Protein AF-A0A522ECN1-F1 (afdb_monomer_lite)

Sequence (59 aa):
MDVAITRMSSKGQIVIPAEMREGINEGDKLVIIKNDHQLIMKKASDFDKNLKDDIEFAR

Radius of gyration: 12.96 Å; chains: 1; bounding box: 24×24×32 Å

pLDDT: mean 84.51, std 12.26, range [56.56, 95.94]

Structure (mmCIF, N/CA/C/O backbone):
data_AF-A0A522ECN1-F1
#
_entry.id   AF-A0A522ECN1-F1
#
loop_
_atom_site.group_PDB
_atom_site.id
_atom_site.type_symbol
_atom_site.label_atom_id
_atom_site.label_alt_id
_atom_site.label_comp_id
_atom_site.label_asym_id
_atom_site.label_entity_id
_atom_site.label_seq_id
_atom_site.pdbx_PDB_ins_code
_atom_site.Cartn_x
_atom_site.Cartn_y
_atom_site.Cartn_z
_atom_site.occupancy
_atom_site.B_iso_or_equiv
_atom_site.auth_seq_id
_atom_site.auth_comp_id
_atom_site.auth_asym_id
_atom_site.auth_atom_id
_atom_site.pdbx_PDB_model_num
ATOM 1 N N . MET A 1 1 ? -12.221 -13.334 -3.340 1.00 71.44 1 MET A N 1
ATOM 2 C CA . MET A 1 1 ? -12.234 -11.881 -3.608 1.00 71.44 1 MET A CA 1
ATOM 3 C C . MET A 1 1 ? -12.693 -11.251 -2.323 1.00 71.44 1 MET A C 1
ATOM 5 O O . MET A 1 1 ? -13.872 -11.342 -2.008 1.00 71.44 1 MET A O 1
ATOM 9 N N . ASP A 1 2 ? -11.748 -10.699 -1.579 1.00 84.81 2 ASP A N 1
ATOM 10 C CA . ASP A 1 2 ? -11.974 -10.190 -0.233 1.00 84.81 2 ASP A CA 1
ATOM 11 C C . ASP A 1 2 ? -11.907 -8.666 -0.277 1.00 84.81 2 ASP A C 1
ATOM 13 O O . ASP A 1 2 ? -11.030 -8.091 -0.924 1.00 84.81 2 ASP A O 1
ATOM 17 N N . VAL A 1 3 ? -12.878 -8.007 0.353 1.00 90.94 3 VAL A N 1
ATOM 18 C CA . VAL A 1 3 ? -13.010 -6.548 0.350 1.00 90.9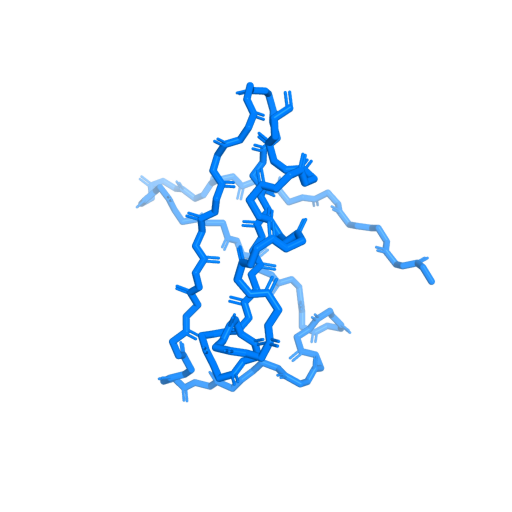4 3 VAL A CA 1
ATOM 19 C C . VAL A 1 3 ? -13.170 -6.086 1.788 1.00 90.94 3 VAL A C 1
ATOM 21 O O . VAL A 1 3 ? -14.070 -6.538 2.491 1.00 90.94 3 VAL A O 1
ATOM 24 N N . ALA A 1 4 ? -12.322 -5.153 2.209 1.00 93.25 4 ALA A N 1
ATOM 25 C CA . ALA A 1 4 ? -12.397 -4.528 3.519 1.00 93.25 4 ALA A CA 1
ATOM 26 C C . ALA A 1 4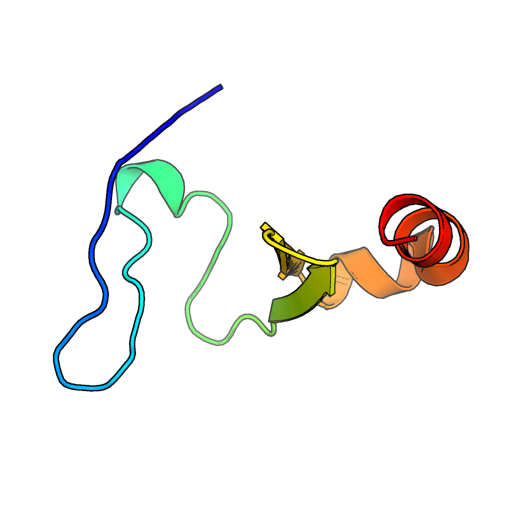 ? -12.323 -3.006 3.383 1.00 93.25 4 ALA A C 1
ATOM 28 O O . ALA A 1 4 ? -11.578 -2.471 2.560 1.00 93.25 4 ALA A O 1
ATOM 29 N N . ILE A 1 5 ? -13.081 -2.303 4.222 1.00 93.62 5 ILE A N 1
ATOM 30 C CA . ILE A 1 5 ? -12.996 -0.848 4.349 1.00 93.62 5 ILE A CA 1
ATOM 31 C C . ILE A 1 5 ? -12.054 -0.547 5.511 1.00 93.62 5 ILE A C 1
ATOM 33 O O . ILE A 1 5 ? -12.286 -0.968 6.642 1.00 93.62 5 ILE A O 1
ATOM 37 N N . THR A 1 6 ? -10.995 0.205 5.235 1.00 93.62 6 THR A N 1
ATOM 38 C CA . THR A 1 6 ? -10.033 0.675 6.237 1.00 93.62 6 THR A CA 1
ATOM 39 C C . THR A 1 6 ? -9.948 2.197 6.195 1.00 93.62 6 THR A C 1
ATOM 41 O O . THR A 1 6 ? -10.454 2.840 5.274 1.00 93.62 6 THR A O 1
ATOM 44 N N . ARG A 1 7 ? -9.320 2.796 7.204 1.00 93.62 7 ARG A N 1
ATOM 45 C CA . ARG A 1 7 ? -9.119 4.247 7.289 1.00 93.62 7 ARG A CA 1
ATOM 46 C C . ARG A 1 7 ? -7.639 4.565 7.396 1.00 93.62 7 ARG A C 1
ATOM 48 O O . ARG A 1 7 ? -6.864 3.787 7.949 1.00 93.62 7 ARG A O 1
ATOM 55 N N . MET A 1 8 ? -7.269 5.747 6.927 1.00 94.75 8 MET A N 1
ATOM 56 C CA . MET A 1 8 ? -5.938 6.284 7.162 1.00 94.75 8 MET A CA 1
ATOM 57 C C . MET A 1 8 ? -5.767 6.596 8.653 1.00 94.75 8 MET A C 1
ATOM 59 O O . MET A 1 8 ? -6.636 7.208 9.280 1.00 94.75 8 MET A O 1
ATOM 63 N N . SER A 1 9 ? -4.661 6.149 9.241 1.00 93.94 9 SER A N 1
ATOM 64 C CA . SER A 1 9 ? -4.292 6.514 10.605 1.00 93.94 9 SER A CA 1
ATOM 65 C C . SER A 1 9 ? -3.846 7.978 10.665 1.00 93.94 9 SER A C 1
ATOM 67 O O . SER A 1 9 ? -3.492 8.579 9.652 1.00 93.94 9 SER A O 1
ATOM 69 N N . SER A 1 10 ? -3.778 8.555 11.867 1.00 93.31 10 SER A N 1
ATOM 70 C CA . SER A 1 10 ? -3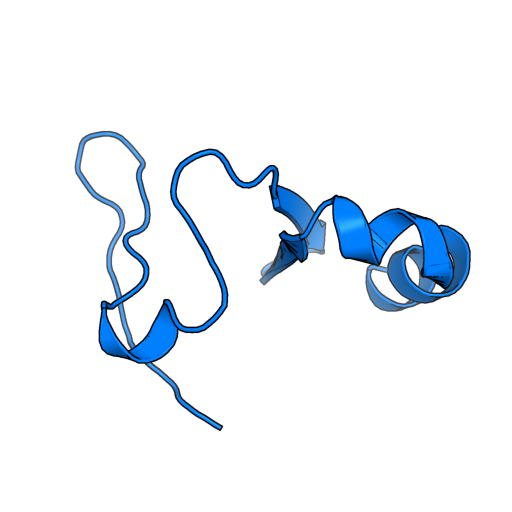.257 9.917 12.068 1.00 93.31 10 SER A CA 1
ATOM 71 C C . SER A 1 10 ? -1.801 10.093 11.620 1.00 93.31 10 SER A C 1
ATOM 73 O O . SER A 1 10 ? -1.355 11.215 11.407 1.00 93.31 10 SER A O 1
ATOM 75 N N . LYS A 1 11 ? -1.062 8.990 11.456 1.00 95.94 11 LYS A N 1
ATOM 76 C CA . LYS A 1 11 ? 0.315 8.973 10.948 1.00 95.94 11 LYS A CA 1
ATOM 77 C C . LYS A 1 11 ? 0.385 8.809 9.424 1.00 95.94 11 LYS A C 1
ATOM 79 O O . LYS A 1 11 ? 1.468 8.580 8.897 1.00 95.94 11 LYS A O 1
ATOM 84 N N . GLY A 1 12 ? -0.750 8.861 8.724 1.00 93.62 12 GLY A N 1
ATOM 85 C CA . GLY A 1 12 ? -0.818 8.677 7.272 1.00 93.62 12 GLY A CA 1
ATOM 86 C C . GLY A 1 12 ? -0.674 7.222 6.814 1.00 93.62 12 GLY A C 1
ATOM 87 O O . GLY A 1 12 ? -0.411 6.976 5.642 1.00 93.62 12 GLY A O 1
ATOM 88 N N . GLN A 1 13 ? -0.820 6.245 7.715 1.00 94.31 13 GLN A N 1
ATOM 89 C CA . GLN A 1 13 ? -0.650 4.824 7.390 1.00 94.31 13 GLN A CA 1
ATOM 90 C C . GLN A 1 13 ? -2.000 4.172 7.089 1.00 94.31 13 GLN A C 1
ATOM 92 O O . GLN A 1 13 ? -2.980 4.428 7.791 1.00 94.31 13 GLN A O 1
ATOM 97 N N . ILE A 1 14 ? -2.042 3.290 6.093 1.00 93.38 14 ILE A N 1
ATOM 98 C CA . ILE A 1 14 ? -3.201 2.438 5.808 1.00 93.38 14 ILE A CA 1
ATOM 99 C C . ILE A 1 14 ? -2.899 1.038 6.339 1.00 93.38 14 ILE A C 1
ATOM 101 O O . ILE A 1 14 ? -1.848 0.470 6.047 1.00 93.38 14 ILE A O 1
ATOM 105 N N . VAL A 1 15 ? -3.810 0.491 7.143 1.00 92.44 15 VAL A N 1
ATOM 106 C CA . VAL A 1 15 ? -3.649 -0.840 7.738 1.00 92.44 15 VAL A CA 1
ATOM 107 C C . VAL A 1 15 ? -4.314 -1.876 6.842 1.00 92.44 15 VAL A C 1
ATOM 109 O O . VAL A 1 15 ? -5.514 -1.778 6.583 1.00 92.44 15 VAL A O 1
ATOM 112 N N . ILE A 1 16 ? -3.535 -2.874 6.421 1.00 92.50 16 ILE A N 1
ATOM 113 C CA . ILE A 1 16 ? -4.040 -4.093 5.781 1.00 92.50 16 ILE A CA 1
ATOM 114 C C . ILE A 1 16 ? -4.554 -5.023 6.894 1.00 92.50 16 ILE A C 1
ATOM 116 O O . ILE A 1 16 ? -3.762 -5.358 7.792 1.00 92.50 16 ILE A O 1
ATOM 120 N N . PRO A 1 17 ? -5.843 -5.417 6.877 1.00 92.62 17 PRO A N 1
ATOM 121 C CA . PRO A 1 17 ? -6.412 -6.349 7.848 1.00 92.62 17 PRO A CA 1
ATOM 122 C C . PRO A 1 17 ? -5.639 -7.669 7.915 1.00 92.62 17 PRO A C 1
ATOM 124 O O . PRO A 1 17 ? -4.983 -8.063 6.951 1.00 92.62 17 PRO A O 1
ATOM 127 N N . ALA A 1 18 ? -5.675 -8.338 9.067 1.00 91.25 18 ALA A N 1
ATOM 128 C CA . ALA A 1 18 ? -4.845 -9.518 9.311 1.00 91.25 18 ALA A CA 1
ATOM 129 C C . ALA A 1 18 ? -5.193 -10.670 8.355 1.00 91.25 18 ALA A C 1
ATOM 131 O O . ALA A 1 18 ? -4.299 -11.320 7.821 1.00 91.25 18 ALA A O 1
ATOM 132 N N . GLU A 1 19 ? -6.480 -10.853 8.088 1.00 90.44 19 GLU A N 1
ATOM 133 C CA . GLU A 1 19 ? -7.045 -11.832 7.165 1.00 90.44 19 GLU A CA 1
ATOM 134 C C . GLU A 1 19 ? -6.639 -11.598 5.701 1.00 90.44 19 GLU A C 1
ATOM 136 O O . GLU A 1 19 ? -6.583 -12.545 4.928 1.00 90.44 19 GLU A O 1
ATOM 141 N N . MET A 1 20 ? -6.290 -10.360 5.328 1.00 92.19 20 MET A N 1
ATOM 142 C CA . MET A 1 20 ? -5.832 -10.000 3.976 1.00 92.19 20 MET A CA 1
ATOM 143 C C . MET A 1 20 ? -4.303 -9.930 3.863 1.00 92.19 20 MET A C 1
ATOM 145 O O . MET A 1 20 ? -3.774 -9.563 2.816 1.00 92.19 20 MET A O 1
ATOM 149 N N . ARG A 1 21 ? -3.578 -10.223 4.950 1.00 91.06 21 ARG A N 1
ATOM 150 C CA . ARG A 1 21 ? -2.111 -10.154 4.996 1.00 91.06 21 ARG A CA 1
ATOM 151 C C . ARG A 1 21 ? -1.447 -11.442 4.507 1.00 91.06 21 ARG A C 1
ATOM 153 O O . ARG A 1 21 ? -0.222 -11.516 4.492 1.00 91.06 21 ARG A O 1
ATOM 160 N N . GLU A 1 22 ? -2.222 -12.457 4.127 1.00 90.12 22 GLU A N 1
ATOM 161 C CA . GLU A 1 22 ? -1.668 -13.709 3.618 1.00 90.12 22 GLU A CA 1
ATOM 162 C C . GLU A 1 22 ? -0.693 -13.436 2.467 1.00 90.12 22 GLU A C 1
ATOM 164 O O . GLU A 1 22 ? -0.986 -12.717 1.512 1.00 90.12 22 GLU A O 1
ATOM 169 N N . GLY A 1 23 ? 0.519 -13.969 2.605 1.00 87.88 23 GLY A N 1
ATOM 170 C CA . GLY A 1 23 ? 1.570 -13.766 1.627 1.00 87.88 23 GLY A CA 1
ATOM 171 C C . GLY A 1 23 ? 2.238 -12.392 1.665 1.00 87.88 23 GLY A C 1
ATOM 172 O O . GLY A 1 23 ? 3.038 -12.170 0.772 1.00 87.88 23 GLY A O 1
ATOM 173 N N . ILE A 1 24 ? 2.003 -11.504 2.643 1.00 90.88 24 ILE A N 1
ATOM 174 C CA . ILE A 1 24 ? 2.782 -10.267 2.879 1.00 90.88 24 ILE A CA 1
ATOM 175 C C . ILE A 1 24 ? 3.458 -10.354 4.252 1.00 90.88 24 ILE A C 1
ATOM 177 O O . ILE A 1 24 ? 2.793 -10.359 5.287 1.00 90.88 24 ILE A O 1
ATOM 181 N N . ASN A 1 25 ? 4.786 -10.378 4.266 1.00 90.69 25 ASN A N 1
ATOM 182 C CA . ASN A 1 25 ? 5.583 -10.532 5.477 1.00 90.69 25 ASN A CA 1
ATOM 183 C C . ASN A 1 25 ? 6.236 -9.216 5.907 1.00 90.69 25 ASN A C 1
ATOM 185 O O . ASN A 1 25 ? 6.417 -8.285 5.120 1.00 90.69 25 ASN A O 1
ATOM 189 N N . GLU A 1 26 ? 6.621 -9.146 7.179 1.00 89.75 26 GLU A N 1
ATOM 190 C CA . GLU A 1 26 ? 7.422 -8.036 7.684 1.00 89.75 26 GLU A CA 1
ATOM 191 C C . GLU A 1 26 ? 8.750 -7.933 6.917 1.00 89.75 26 GLU A C 1
ATOM 193 O O . GLU A 1 26 ? 9.430 -8.931 6.685 1.00 89.75 26 GLU A O 1
ATOM 198 N N . GLY A 1 27 ? 9.106 -6.716 6.500 1.00 89.62 27 GLY A N 1
ATOM 199 C CA . GLY A 1 27 ? 10.300 -6.454 5.694 1.00 89.62 27 GLY A CA 1
ATOM 200 C C . GLY A 1 27 ? 10.116 -6.629 4.182 1.00 89.62 27 GLY A C 1
ATOM 201 O O . GLY A 1 27 ? 11.017 -6.245 3.430 1.00 89.62 27 GLY A O 1
ATOM 202 N N . ASP A 1 28 ? 8.967 -7.134 3.714 1.00 91.44 28 ASP A N 1
ATOM 203 C CA . ASP A 1 28 ? 8.686 -7.222 2.280 1.00 91.44 28 ASP A CA 1
ATOM 204 C C . ASP A 1 28 ? 8.693 -5.828 1.636 1.00 91.44 28 ASP A C 1
ATOM 206 O O . ASP A 1 28 ? 8.042 -4.884 2.092 1.00 91.44 28 ASP A O 1
ATOM 210 N N . LYS A 1 29 ? 9.416 -5.703 0.521 1.00 91.25 29 LYS A N 1
ATOM 211 C CA . LYS A 1 29 ? 9.381 -4.496 -0.306 1.00 91.25 29 LYS A CA 1
ATOM 212 C C . LYS A 1 29 ? 8.134 -4.524 -1.180 1.00 91.25 29 LYS A C 1
ATOM 214 O O . LYS A 1 29 ? 7.927 -5.466 -1.946 1.00 91.25 29 LYS A O 1
ATOM 219 N N . LEU A 1 30 ? 7.341 -3.462 -1.103 1.00 91.88 30 LEU A N 1
ATOM 220 C CA . LEU A 1 30 ? 6.154 -3.266 -1.927 1.00 91.88 30 LEU A CA 1
ATOM 221 C C . LEU A 1 30 ? 6.391 -2.128 -2.920 1.00 91.88 30 LEU A C 1
ATOM 223 O O . LEU A 1 30 ? 6.974 -1.099 -2.579 1.00 91.88 30 LEU A O 1
ATOM 227 N N . VAL A 1 31 ? 5.916 -2.317 -4.145 1.00 91.00 31 VAL A N 1
ATOM 228 C CA . VAL A 1 31 ? 5.800 -1.269 -5.157 1.00 91.00 31 VAL A CA 1
ATOM 229 C C . VAL A 1 31 ? 4.399 -0.686 -5.048 1.00 91.00 31 VAL A C 1
ATOM 231 O O . VAL A 1 31 ? 3.416 -1.429 -5.034 1.00 91.00 31 VAL A O 1
ATOM 234 N N . ILE A 1 32 ? 4.314 0.640 -4.964 1.00 91.62 32 ILE A N 1
ATOM 235 C CA . ILE A 1 32 ? 3.052 1.379 -4.968 1.00 91.62 32 ILE A CA 1
ATOM 236 C C . ILE A 1 32 ? 2.971 2.138 -6.286 1.00 91.62 32 ILE A C 1
ATOM 238 O O . ILE A 1 32 ? 3.820 2.981 -6.575 1.00 91.62 32 ILE A O 1
ATOM 242 N N . ILE A 1 33 ? 1.940 1.846 -7.068 1.00 89.69 33 ILE A N 1
ATOM 243 C CA . ILE A 1 33 ? 1.646 2.511 -8.333 1.00 89.69 33 ILE A CA 1
ATOM 244 C C . ILE A 1 33 ? 0.381 3.334 -8.127 1.00 89.69 33 ILE A C 1
ATOM 246 O O . I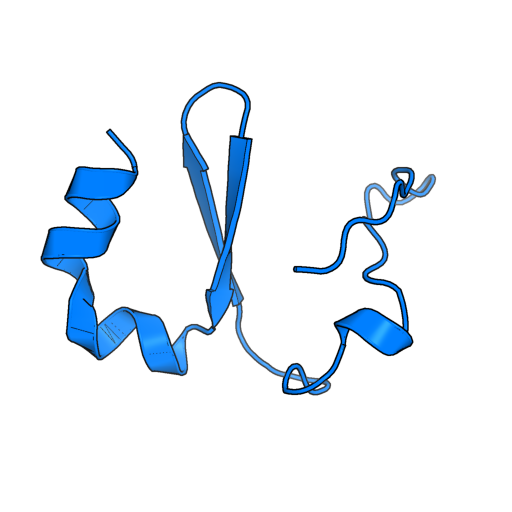LE A 1 33 ? -0.642 2.817 -7.676 1.00 89.69 33 ILE A O 1
ATOM 250 N N . LYS A 1 34 ? 0.450 4.624 -8.450 1.00 90.38 34 LYS A N 1
ATOM 251 C CA . LYS A 1 34 ? -0.713 5.508 -8.452 1.00 90.38 34 LYS A CA 1
ATOM 252 C C . LYS A 1 34 ? -1.188 5.684 -9.885 1.00 90.38 34 LYS A C 1
ATOM 254 O O . LYS A 1 34 ? -0.441 6.216 -10.699 1.00 90.38 34 LYS A O 1
ATOM 259 N N . ASN A 1 35 ? -2.422 5.277 -10.149 1.00 90.44 35 ASN A N 1
ATOM 260 C CA . ASN A 1 35 ? -3.112 5.541 -11.404 1.00 90.44 35 ASN A CA 1
ATOM 261 C C . ASN A 1 35 ? -4.392 6.315 -11.062 1.00 90.44 35 ASN A C 1
ATOM 263 O O . ASN A 1 35 ? -5.251 5.785 -10.365 1.00 90.44 35 ASN A O 1
ATOM 267 N N . ASP A 1 36 ? -4.487 7.583 -11.457 1.00 90.88 36 ASP A N 1
ATOM 268 C CA . ASP A 1 36 ? -5.616 8.473 -11.155 1.00 90.88 36 ASP A CA 1
ATOM 269 C C . ASP A 1 36 ? -6.108 8.416 -9.690 1.00 90.88 36 ASP A C 1
ATOM 271 O O . ASP A 1 36 ? -5.468 8.953 -8.775 1.00 90.88 36 ASP A O 1
ATOM 275 N N . HIS A 1 37 ? -7.256 7.762 -9.475 1.00 92.56 37 HIS A N 1
ATOM 276 C CA . HIS A 1 37 ? -7.980 7.655 -8.206 1.00 92.56 37 HIS A CA 1
ATOM 277 C C . HIS A 1 37 ? -7.734 6.321 -7.481 1.00 92.56 37 HIS A C 1
ATOM 279 O O . HIS A 1 37 ? -8.359 6.057 -6.454 1.00 92.56 37 HIS A O 1
ATOM 285 N N . GLN A 1 38 ? -6.835 5.481 -7.997 1.00 92.44 38 GLN A N 1
ATOM 286 C CA . GLN A 1 38 ? -6.515 4.164 -7.453 1.00 92.44 38 GLN A CA 1
ATOM 287 C C . GLN A 1 38 ? -5.030 4.043 -7.088 1.00 92.44 38 GLN A C 1
ATOM 289 O O . GLN A 1 38 ? -4.135 4.569 -7.756 1.00 92.44 38 GLN A O 1
ATOM 294 N N . LEU A 1 39 ? -4.775 3.322 -5.997 1.00 91.81 39 LEU A N 1
ATOM 295 C CA . LEU A 1 39 ? -3.444 2.878 -5.600 1.00 91.81 39 LEU A CA 1
ATOM 296 C C . LEU A 1 39 ? -3.386 1.365 -5.761 1.00 91.81 39 LEU A C 1
ATOM 298 O O . LEU A 1 39 ? -4.163 0.640 -5.141 1.00 91.81 39 LEU A O 1
ATOM 302 N N . ILE A 1 40 ? -2.451 0.903 -6.578 1.00 91.00 40 ILE A N 1
ATOM 303 C CA . ILE A 1 40 ? -2.178 -0.514 -6.784 1.00 91.00 40 ILE A CA 1
ATOM 304 C C . ILE A 1 40 ? -0.899 -0.838 -6.019 1.00 91.00 40 ILE A C 1
ATOM 306 O O . ILE A 1 40 ? 0.117 -0.159 -6.176 1.00 91.00 40 ILE A O 1
ATOM 310 N N . MET A 1 41 ? -0.950 -1.868 -5.178 1.00 90.81 41 MET A N 1
ATOM 311 C CA . MET A 1 41 ? 0.204 -2.344 -4.420 1.00 90.81 41 MET A CA 1
ATOM 312 C C . MET A 1 41 ? 0.563 -3.756 -4.864 1.00 90.81 41 MET A C 1
ATOM 314 O O . MET A 1 41 ? -0.312 -4.616 -4.959 1.00 90.81 41 MET A O 1
ATOM 318 N N . LYS A 1 42 ? 1.849 -3.996 -5.116 1.00 88.69 42 LYS A N 1
ATOM 319 C CA . LYS A 1 42 ? 2.388 -5.317 -5.467 1.00 88.69 42 LYS A CA 1
ATOM 320 C C . LYS A 1 42 ? 3.698 -5.568 -4.736 1.00 88.69 42 LYS A C 1
ATOM 322 O O . LYS A 1 42 ? 4.367 -4.625 -4.314 1.00 88.69 42 LYS A O 1
ATOM 327 N N . LYS A 1 43 ? 4.107 -6.828 -4.612 1.00 90.56 43 LYS A N 1
ATOM 328 C CA . LYS A 1 43 ? 5.450 -7.158 -4.130 1.00 90.56 43 LYS A CA 1
ATOM 329 C C . LYS A 1 43 ? 6.503 -6.795 -5.163 1.00 90.56 43 LYS A C 1
ATOM 331 O O . LYS A 1 43 ? 6.357 -7.100 -6.343 1.00 90.56 43 LYS A O 1
ATOM 336 N N . ALA A 1 44 ? 7.606 -6.210 -4.706 1.00 87.94 44 ALA A N 1
ATOM 337 C CA . ALA A 1 44 ? 8.727 -5.876 -5.579 1.00 87.94 44 ALA A CA 1
ATOM 338 C C . ALA A 1 44 ? 9.363 -7.121 -6.221 1.00 87.94 44 ALA A C 1
ATOM 340 O O . ALA A 1 44 ? 9.828 -7.045 -7.351 1.00 87.94 44 ALA A O 1
ATOM 341 N N . SER A 1 45 ? 9.333 -8.271 -5.536 1.00 85.00 45 SER A N 1
ATOM 342 C CA . SER A 1 45 ? 9.797 -9.556 -6.083 1.00 85.00 45 SER A CA 1
ATOM 343 C C . SER A 1 45 ? 9.021 -10.008 -7.319 1.00 85.00 45 SER A C 1
ATOM 345 O O . SER A 1 45 ? 9.565 -10.719 -8.161 1.00 85.00 45 SER A O 1
ATOM 347 N N . ASP A 1 46 ? 7.755 -9.609 -7.418 1.00 81.19 46 ASP A N 1
ATOM 348 C CA . ASP A 1 46 ? 6.848 -10.055 -8.476 1.00 81.19 46 ASP A CA 1
ATOM 349 C C . ASP A 1 46 ? 6.840 -9.060 -9.645 1.00 81.19 46 ASP A C 1
ATOM 351 O O . ASP A 1 46 ? 6.521 -9.422 -10.776 1.00 81.19 46 ASP A O 1
ATOM 355 N N . PHE A 1 47 ? 7.247 -7.816 -9.376 1.00 71.31 47 PHE A N 1
ATOM 356 C CA . PHE A 1 47 ? 7.275 -6.710 -10.329 1.00 71.31 47 PHE A CA 1
ATOM 357 C C . PHE A 1 47 ? 8.296 -6.913 -11.461 1.00 71.31 47 PHE A C 1
ATOM 359 O O . PHE A 1 47 ? 8.034 -6.556 -12.607 1.00 71.31 47 PHE A O 1
ATOM 366 N N . ASP A 1 48 ? 9.432 -7.549 -11.168 1.00 65.56 48 ASP A N 1
ATOM 367 C CA . ASP A 1 48 ? 10.536 -7.726 -12.124 1.00 65.56 48 ASP A CA 1
ATOM 368 C C . ASP A 1 48 ? 10.166 -8.640 -13.310 1.00 65.56 48 ASP A C 1
ATOM 370 O O . ASP A 1 48 ? 10.755 -8.561 -14.386 1.00 65.56 48 ASP A O 1
ATOM 374 N N . LYS A 1 49 ? 9.154 -9.504 -13.144 1.00 60.00 49 LYS A N 1
ATOM 375 C CA . LYS A 1 49 ? 8.755 -10.469 -14.180 1.00 60.00 49 LYS A CA 1
ATOM 376 C C . LYS A 1 49 ? 7.827 -9.886 -15.250 1.00 60.00 49 LYS A C 1
ATOM 378 O O . LYS A 1 49 ? 7.822 -10.416 -16.353 1.00 60.00 49 LYS A O 1
ATOM 383 N N . ASN A 1 50 ? 7.077 -8.817 -14.957 1.00 60.12 50 ASN A N 1
ATOM 384 C CA . ASN A 1 50 ? 5.977 -8.329 -15.812 1.00 60.12 50 ASN A CA 1
ATOM 385 C C . ASN A 1 50 ? 5.938 -6.795 -15.966 1.00 60.12 50 ASN A C 1
ATOM 387 O O . ASN A 1 50 ? 4.887 -6.213 -16.222 1.00 60.12 50 ASN A O 1
ATOM 391 N N . LEU A 1 51 ? 7.085 -6.124 -15.825 1.00 63.03 51 LEU A N 1
ATOM 392 C CA . LEU A 1 51 ? 7.188 -4.660 -15.779 1.00 63.03 51 LEU A CA 1
ATOM 393 C C . LEU A 1 51 ? 6.501 -3.927 -16.950 1.00 63.03 51 LEU A C 1
ATOM 395 O O . LEU A 1 51 ? 5.949 -2.848 -16.758 1.00 63.03 51 LEU A O 1
ATOM 399 N N . LYS A 1 52 ? 6.533 -4.494 -18.162 1.00 61.00 52 LYS A N 1
ATOM 400 C CA . LYS A 1 52 ? 5.892 -3.902 -19.349 1.00 61.00 52 LYS A CA 1
ATOM 401 C C . LYS A 1 52 ? 4.365 -3.922 -19.252 1.00 61.00 52 LYS A C 1
ATOM 403 O O . LYS A 1 52 ? 3.742 -2.878 -19.419 1.00 61.00 52 LYS A O 1
ATOM 408 N N . ASP A 1 53 ? 3.799 -5.077 -18.929 1.00 63.53 53 ASP A N 1
ATOM 409 C CA . ASP A 1 53 ? 2.350 -5.286 -18.865 1.00 63.53 53 ASP A CA 1
ATOM 410 C C . ASP A 1 53 ? 1.741 -4.533 -17.668 1.00 63.53 53 ASP A C 1
ATOM 412 O O . ASP A 1 53 ? 0.658 -3.956 -17.757 1.00 63.53 53 ASP A O 1
ATOM 416 N N . ASP A 1 54 ? 2.483 -4.455 -16.559 1.00 61.38 54 ASP A N 1
ATOM 417 C CA . ASP A 1 54 ? 2.068 -3.732 -15.354 1.00 61.38 54 ASP A CA 1
ATOM 418 C C . ASP A 1 54 ? 2.042 -2.207 -15.545 1.00 61.38 54 ASP A C 1
ATOM 420 O O . ASP A 1 54 ? 1.202 -1.528 -14.950 1.00 61.38 54 ASP A O 1
ATOM 424 N N . ILE A 1 55 ? 2.931 -1.660 -16.384 1.00 63.84 55 ILE A N 1
ATOM 425 C CA . ILE A 1 55 ? 2.918 -0.238 -16.763 1.00 63.84 55 ILE A CA 1
ATOM 426 C C . ILE A 1 55 ? 1.764 0.059 -17.728 1.00 63.84 55 ILE A C 1
ATOM 428 O O . ILE A 1 55 ? 1.172 1.135 -17.643 1.00 63.84 55 ILE A O 1
ATOM 432 N N . GLU A 1 56 ? 1.419 -0.872 -18.621 1.00 62.75 56 GLU A N 1
ATOM 433 C CA . GLU A 1 56 ? 0.271 -0.714 -19.523 1.00 62.75 56 GLU A CA 1
ATOM 434 C C . GLU A 1 56 ? -1.070 -0.760 -18.782 1.00 62.75 56 GLU A C 1
ATOM 436 O O . GLU A 1 56 ? -1.944 0.043 -19.091 1.00 62.75 56 GLU A O 1
ATOM 441 N N . PHE A 1 57 ? -1.221 -1.609 -17.758 1.00 62.94 57 PHE A N 1
ATOM 442 C CA . PHE A 1 57 ? -2.430 -1.642 -16.917 1.00 62.94 57 PHE A CA 1
ATOM 443 C C . PHE A 1 57 ? -2.603 -0.383 -16.044 1.00 62.94 57 PHE A C 1
ATOM 445 O O . PHE A 1 57 ? -3.702 -0.065 -15.591 1.00 62.94 57 PHE A O 1
ATOM 452 N N . ALA A 1 58 ? -1.504 0.316 -15.758 1.00 61.34 58 ALA A N 1
ATOM 453 C CA . ALA A 1 58 ? -1.502 1.528 -14.948 1.00 61.34 58 ALA A CA 1
ATOM 454 C C . ALA A 1 58 ? -1.713 2.826 -15.753 1.00 61.34 58 ALA A C 1
ATOM 456 O O . ALA A 1 58 ? -1.732 3.890 -15.134 1.00 61.34 58 ALA A O 1
ATOM 457 N N . ARG A 1 59 ? -1.833 2.760 -17.085 1.00 56.56 59 ARG A N 1
ATOM 458 C CA . ARG A 1 59 ? -2.292 3.873 -17.938 1.00 56.56 59 ARG A CA 1
ATOM 459 C C . ARG A 1 59 ? -3.807 3.867 -18.093 1.00 56.56 59 ARG A C 1
ATOM 461 O O . ARG A 1 59 ? -4.327 4.950 -18.429 1.00 56.56 59 ARG A O 1
#

Secondary structure (DSSP, 8-state):
-------B-TTSPBPPPGGG-TT--TT--EEEEEETTEEEEEEHHH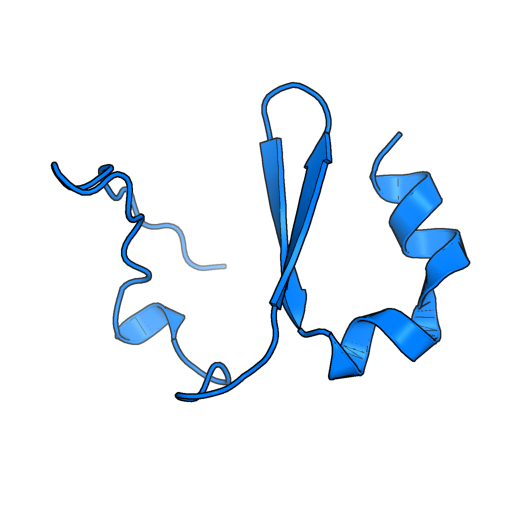HTTSHHHHHHHT-

F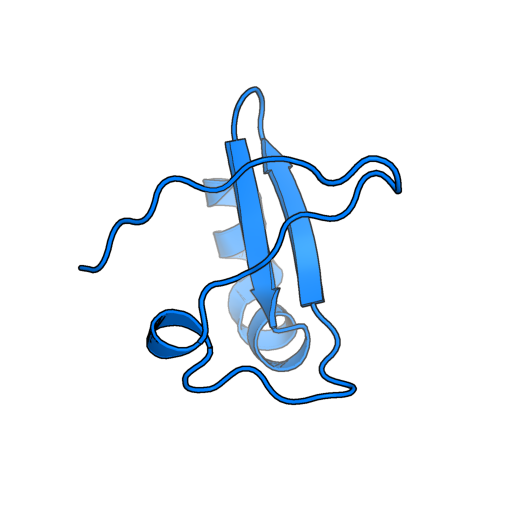oldseek 3Di:
DDDDDFDQDPVRDTDDDPVRCVPPDPPFDWDWADAPPDIDIDTPVVCVVQVPVVVVVSD